Protein AF-A0A354DKS7-F1 (afdb_monomer_lite)

Structure (mmCIF, N/CA/C/O backbone):
data_AF-A0A354DKS7-F1
#
_entry.id   AF-A0A354DKS7-F1
#
loop_
_atom_site.group_PDB
_atom_site.id
_atom_site.type_symbol
_atom_site.label_atom_id
_atom_site.label_alt_id
_atom_site.label_comp_id
_atom_site.label_asym_id
_atom_site.label_entity_id
_atom_site.label_seq_id
_atom_site.pdbx_PDB_ins_code
_atom_site.Cartn_x
_atom_site.Cartn_y
_atom_site.Cartn_z
_atom_site.occupancy
_atom_site.B_iso_or_equiv
_atom_site.auth_seq_id
_atom_site.auth_comp_id
_atom_site.auth_asym_id
_atom_site.auth_atom_id
_atom_site.pdbx_PDB_model_num
ATOM 1 N N . MET A 1 1 ? -10.003 -13.876 -11.277 1.00 50.12 1 MET A N 1
ATOM 2 C CA . MET A 1 1 ? -10.802 -13.529 -10.072 1.00 50.12 1 MET A CA 1
ATOM 3 C C . MET A 1 1 ? -9.985 -13.676 -8.770 1.00 50.12 1 MET A C 1
ATOM 5 O O . MET A 1 1 ? -10.404 -14.379 -7.867 1.00 50.12 1 MET A O 1
ATOM 9 N N . ARG A 1 2 ? -8.806 -13.035 -8.643 1.00 60.69 2 ARG A N 1
ATOM 10 C CA . ARG A 1 2 ? -7.976 -13.090 -7.407 1.00 60.69 2 ARG A CA 1
ATOM 11 C C . ARG A 1 2 ? -7.783 -11.722 -6.731 1.00 60.69 2 ARG A C 1
ATOM 13 O O . ARG A 1 2 ? -7.734 -11.655 -5.511 1.00 60.69 2 ARG A O 1
ATOM 20 N N . ILE A 1 3 ? -7.773 -10.630 -7.501 1.00 63.53 3 ILE A N 1
ATOM 21 C CA . ILE A 1 3 ? -7.583 -9.256 -6.991 1.00 63.53 3 ILE A CA 1
ATOM 22 C C . ILE A 1 3 ? -8.763 -8.778 -6.125 1.00 63.53 3 ILE A C 1
ATOM 24 O O . ILE A 1 3 ? -8.548 -8.164 -5.088 1.00 63.53 3 ILE A O 1
ATOM 28 N N . ARG A 1 4 ? -10.007 -9.124 -6.489 1.00 61.16 4 ARG A N 1
ATOM 29 C CA . ARG A 1 4 ? -11.207 -8.763 -5.706 1.00 61.16 4 ARG A CA 1
ATOM 30 C C . ARG A 1 4 ? -11.205 -9.342 -4.284 1.00 61.16 4 ARG A C 1
ATOM 32 O O . ARG A 1 4 ? -11.625 -8.660 -3.360 1.00 61.16 4 ARG A O 1
ATOM 39 N N . LEU A 1 5 ? -10.717 -10.574 -4.113 1.00 61.22 5 LEU A N 1
ATOM 40 C CA . LEU A 1 5 ? -10.635 -11.223 -2.799 1.00 61.22 5 LEU A CA 1
ATOM 41 C C . LEU A 1 5 ? -9.554 -10.574 -1.925 1.00 61.22 5 LEU A C 1
ATOM 43 O O . LEU A 1 5 ? -9.803 -10.293 -0.758 1.00 61.22 5 LEU A O 1
ATOM 47 N N . LYS A 1 6 ? -8.398 -10.255 -2.523 1.00 68.62 6 LYS A N 1
ATOM 48 C CA . LYS A 1 6 ? -7.308 -9.525 -1.860 1.00 68.62 6 LYS A CA 1
ATOM 49 C C . LYS A 1 6 ? -7.743 -8.132 -1.394 1.00 68.62 6 LYS A C 1
ATOM 51 O O . LYS A 1 6 ? -7.468 -7.745 -0.268 1.00 68.62 6 LYS A O 1
ATOM 56 N N . ALA A 1 7 ? -8.483 -7.396 -2.226 1.00 69.56 7 ALA A N 1
ATOM 57 C CA . ALA A 1 7 ? -8.988 -6.075 -1.856 1.00 69.56 7 ALA A CA 1
ATOM 58 C C . ALA A 1 7 ? -9.952 -6.125 -0.656 1.00 69.56 7 ALA A C 1
ATOM 60 O O . ALA A 1 7 ? -9.875 -5.267 0.215 1.00 69.56 7 ALA A O 1
ATOM 61 N N . ASN A 1 8 ? -10.824 -7.136 -0.579 1.00 73.62 8 ASN A N 1
ATOM 62 C CA . ASN A 1 8 ? -11.762 -7.268 0.539 1.00 73.62 8 ASN A CA 1
ATOM 63 C C . ASN A 1 8 ? -11.047 -7.606 1.863 1.00 73.62 8 ASN A C 1
ATOM 65 O O . ASN A 1 8 ? -11.383 -7.040 2.898 1.00 73.62 8 ASN A O 1
ATOM 69 N N . ASP A 1 9 ? -10.021 -8.465 1.819 1.00 77.50 9 ASP A N 1
ATOM 70 C CA . ASP A 1 9 ? -9.156 -8.763 2.973 1.00 77.50 9 ASP A CA 1
ATOM 71 C C . ASP A 1 9 ? -8.420 -7.509 3.477 1.00 77.50 9 ASP A C 1
ATOM 73 O O . ASP A 1 9 ? -8.404 -7.231 4.674 1.00 77.50 9 ASP A O 1
ATOM 77 N N . LEU A 1 10 ? -7.880 -6.693 2.564 1.00 78.00 10 LEU A N 1
ATOM 78 C CA . LEU A 1 10 ? -7.212 -5.435 2.914 1.00 78.00 10 LEU A CA 1
ATOM 79 C C . LEU A 1 10 ? -8.158 -4.433 3.584 1.00 78.00 10 LEU A C 1
ATOM 81 O O . LEU A 1 10 ? -7.765 -3.748 4.526 1.00 78.00 10 LEU A O 1
ATOM 85 N N . MET A 1 11 ? -9.413 -4.359 3.141 1.00 77.88 11 MET A N 1
ATOM 86 C CA . MET A 1 11 ? -10.388 -3.425 3.711 1.00 77.88 11 MET A CA 1
ATOM 87 C C . MET A 1 11 ? -10.706 -3.716 5.184 1.00 77.88 11 MET A C 1
ATOM 89 O O . MET A 1 11 ? -10.997 -2.772 5.918 1.00 77.88 11 MET A O 1
ATOM 93 N N . GLN A 1 12 ? -10.592 -4.974 5.626 1.00 80.31 12 GLN A N 1
ATOM 94 C CA . GLN A 1 12 ? -10.833 -5.383 7.018 1.00 80.31 12 GLN A CA 1
ATOM 95 C C . GLN A 1 12 ? -9.646 -5.128 7.958 1.00 80.31 12 GLN A C 1
ATOM 97 O O . GLN A 1 12 ? -9.795 -5.228 9.175 1.00 80.31 12 GLN A O 1
ATOM 102 N N . LYS A 1 13 ? -8.463 -4.815 7.421 1.00 78.94 13 LYS A N 1
ATOM 103 C CA . LYS A 1 13 ? -7.245 -4.620 8.217 1.00 78.94 13 LYS A CA 1
ATOM 104 C C . LYS A 1 13 ? -7.083 -3.161 8.603 1.00 78.94 13 LYS A C 1
ATOM 106 O O . LYS A 1 13 ? -7.359 -2.276 7.802 1.00 78.94 13 LYS A O 1
ATOM 111 N N . GLU A 1 14 ? -6.595 -2.907 9.810 1.00 76.38 14 GLU A N 1
ATOM 112 C CA . GLU A 1 14 ? -6.407 -1.554 10.341 1.00 76.38 14 GLU A CA 1
ATOM 113 C C . GLU A 1 14 ? -4.933 -1.229 10.590 1.00 76.38 14 GLU A C 1
ATOM 115 O O . GLU A 1 14 ? -4.092 -2.117 10.771 1.00 76.38 14 GLU A O 1
ATOM 120 N N . GLY A 1 15 ? -4.631 0.071 10.595 1.00 74.12 15 GLY A N 1
ATOM 121 C CA . GLY A 1 15 ? -3.313 0.604 10.931 1.00 74.12 15 GLY A CA 1
ATOM 122 C C . GLY A 1 15 ? -2.176 0.010 10.096 1.00 74.12 15 GLY A C 1
ATOM 123 O O . GLY A 1 15 ? -2.253 -0.097 8.872 1.00 74.12 15 GLY A O 1
ATOM 124 N N . SER A 1 16 ? -1.093 -0.372 10.771 1.00 79.81 16 SER A N 1
ATOM 125 C CA . SER A 1 16 ? 0.115 -0.902 10.140 1.00 79.81 16 SER A CA 1
ATOM 126 C C . SER A 1 16 ? -0.120 -2.249 9.450 1.00 79.81 16 SER A C 1
ATOM 128 O O . SER A 1 16 ? 0.400 -2.443 8.357 1.00 79.81 16 SER A O 1
ATOM 130 N N . HIS A 1 17 ? -0.945 -3.153 9.989 1.00 86.12 17 HIS A N 1
ATOM 131 C CA . HIS A 1 17 ? -1.193 -4.461 9.358 1.00 86.12 17 HIS A CA 1
ATOM 132 C C . HIS A 1 17 ? -1.762 -4.342 7.940 1.00 86.12 17 HIS A C 1
ATOM 134 O O . HIS A 1 17 ? -1.347 -5.076 7.045 1.00 86.12 17 HIS A O 1
ATOM 140 N N . TYR A 1 18 ? -2.653 -3.375 7.714 1.00 90.50 18 TYR A N 1
ATOM 141 C CA . TYR A 1 18 ? -3.169 -3.092 6.378 1.00 90.50 18 TYR A CA 1
ATOM 142 C C . TYR A 1 18 ? -2.059 -2.667 5.409 1.00 90.50 18 TYR A C 1
ATOM 144 O O . TYR A 1 18 ? -1.990 -3.195 4.304 1.00 90.50 18 TYR A O 1
ATOM 152 N N . ILE A 1 19 ? -1.159 -1.771 5.826 1.00 90.00 19 ILE A N 1
ATOM 153 C CA . ILE A 1 19 ? -0.057 -1.289 4.980 1.00 90.00 19 ILE A CA 1
ATOM 154 C C . ILE A 1 19 ? 0.888 -2.445 4.637 1.00 90.00 19 ILE A C 1
ATOM 156 O O . ILE A 1 19 ? 1.275 -2.617 3.485 1.00 90.00 19 ILE A O 1
ATOM 160 N N . TRP A 1 20 ? 1.229 -3.281 5.616 1.00 90.94 20 TRP A N 1
ATOM 161 C CA . TRP A 1 20 ? 2.075 -4.453 5.389 1.00 90.94 20 TRP A CA 1
ATOM 162 C C . TRP A 1 20 ? 1.474 -5.397 4.347 1.00 90.94 20 TRP A C 1
ATOM 164 O O . TRP A 1 20 ? 2.153 -5.794 3.395 1.00 90.94 20 TRP A O 1
ATOM 174 N N . ASP A 1 21 ? 0.189 -5.715 4.485 1.00 91.06 21 ASP A N 1
ATOM 175 C CA . ASP A 1 21 ? -0.488 -6.597 3.544 1.00 91.06 21 ASP A CA 1
ATOM 176 C C . ASP A 1 21 ? -0.755 -5.942 2.188 1.00 91.06 21 ASP A C 1
ATOM 178 O O . ASP A 1 21 ? -0.730 -6.640 1.178 1.00 91.06 21 ASP A O 1
ATOM 182 N N . LEU A 1 22 ? -0.936 -4.621 2.122 1.00 91.00 22 LEU A N 1
ATOM 183 C CA . LEU A 1 22 ? -1.102 -3.887 0.868 1.00 91.00 22 LEU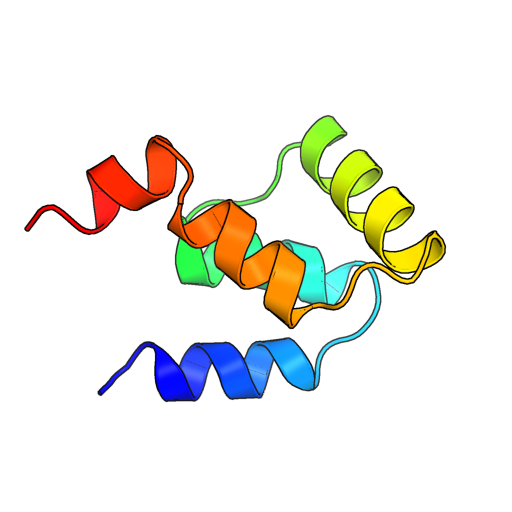 A CA 1
ATOM 184 C C . LEU A 1 22 ? 0.104 -4.117 -0.052 1.00 91.00 22 LEU A C 1
ATOM 186 O O . LEU A 1 22 ? -0.050 -4.560 -1.191 1.00 91.00 22 LEU A O 1
ATOM 190 N N . TYR A 1 23 ? 1.312 -3.893 0.465 1.00 92.75 23 TYR A N 1
ATOM 191 C CA . TYR A 1 23 ? 2.549 -4.086 -0.294 1.00 92.75 23 TYR A CA 1
ATOM 192 C C . TYR A 1 23 ? 2.809 -5.570 -0.555 1.00 92.75 23 TYR A C 1
ATOM 194 O O . TYR A 1 23 ? 3.128 -5.956 -1.683 1.00 92.75 23 TYR A O 1
ATOM 202 N N . ARG A 1 24 ? 2.591 -6.432 0.446 1.00 91.50 24 ARG A N 1
ATOM 203 C CA . ARG A 1 24 ? 2.817 -7.875 0.298 1.00 91.50 24 ARG A CA 1
ATOM 204 C C . ARG A 1 24 ? 1.911 -8.485 -0.764 1.00 91.50 24 ARG A C 1
ATOM 206 O O . ARG A 1 24 ? 2.370 -9.287 -1.570 1.00 91.50 24 ARG A O 1
ATOM 213 N N . GLN A 1 25 ? 0.629 -8.132 -0.767 1.00 88.94 25 GLN A N 1
ATOM 214 C CA . GLN A 1 25 ? -0.360 -8.751 -1.644 1.00 88.94 25 GLN A CA 1
ATOM 215 C C . GLN A 1 25 ? -0.372 -8.160 -3.054 1.00 88.94 25 GLN A C 1
ATOM 217 O O . GLN A 1 25 ? -0.684 -8.910 -3.988 1.00 88.94 25 GLN A O 1
ATOM 222 N N . LEU A 1 26 ? -0.087 -6.859 -3.204 1.00 88.81 26 LEU A N 1
ATOM 223 C CA . LEU A 1 26 ? -0.140 -6.167 -4.496 1.00 88.81 26 LEU A CA 1
ATOM 224 C C . LEU A 1 26 ? 1.219 -6.057 -5.188 1.00 88.81 26 LEU A C 1
ATOM 226 O O . LEU A 1 26 ? 1.249 -6.070 -6.415 1.00 88.81 26 LEU A O 1
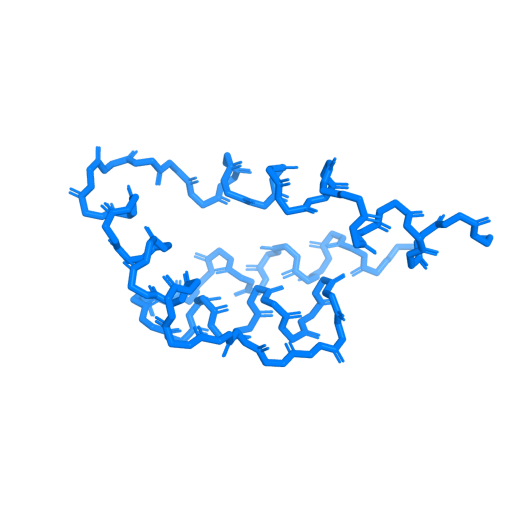ATOM 230 N N . LEU A 1 27 ? 2.313 -5.964 -4.429 1.00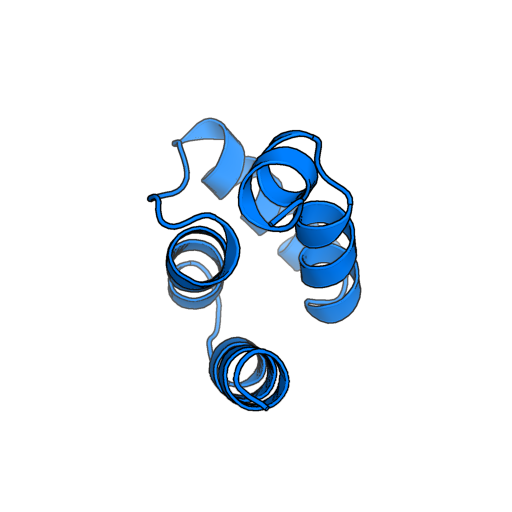 90.31 27 LEU A N 1
ATOM 231 C CA . LEU A 1 27 ? 3.668 -5.777 -4.959 1.00 90.31 27 LEU A CA 1
ATOM 232 C C . LEU A 1 27 ? 4.604 -6.966 -4.686 1.00 90.31 27 LEU A C 1
ATOM 234 O O . LEU A 1 27 ? 5.777 -6.905 -5.042 1.00 90.31 27 LEU A O 1
ATOM 238 N N . ASN A 1 28 ? 4.116 -8.039 -4.049 1.00 89.88 28 ASN A N 1
ATOM 239 C CA . ASN A 1 28 ? 4.903 -9.221 -3.665 1.00 89.88 28 ASN A CA 1
ATOM 240 C C . ASN A 1 28 ? 6.165 -8.894 -2.839 1.00 89.88 28 ASN A C 1
ATOM 242 O O . ASN A 1 28 ? 7.152 -9.625 -2.887 1.00 89.88 28 ASN A O 1
ATOM 246 N N . ARG A 1 29 ? 6.139 -7.805 -2.060 1.00 92.06 29 ARG A N 1
ATOM 247 C CA . ARG A 1 29 ? 7.247 -7.386 -1.187 1.00 92.06 29 ARG A CA 1
ATOM 248 C C . ARG A 1 29 ? 6.745 -6.687 0.070 1.00 92.06 29 ARG A C 1
ATOM 250 O O . ARG A 1 29 ? 5.588 -6.300 0.150 1.00 92.06 29 ARG A O 1
ATOM 257 N N . LEU A 1 30 ? 7.633 -6.480 1.031 1.00 92.56 30 LEU A N 1
ATOM 258 C CA . LEU A 1 30 ? 7.341 -5.685 2.223 1.00 92.56 30 LEU A CA 1
ATOM 259 C C . LEU A 1 30 ? 7.527 -4.182 1.941 1.00 92.56 30 LEU A C 1
ATOM 261 O O . LEU A 1 30 ? 8.327 -3.829 1.061 1.00 92.56 30 LEU A O 1
ATOM 265 N N . PRO A 1 31 ? 6.800 -3.297 2.652 1.00 92.00 31 PRO A N 1
ATOM 266 C CA . PRO A 1 31 ? 7.045 -1.864 2.568 1.00 92.00 31 PRO A CA 1
ATOM 267 C C . PRO A 1 31 ? 8.403 -1.523 3.191 1.00 92.00 31 PRO A C 1
ATOM 269 O O . PRO A 1 31 ? 8.811 -2.114 4.193 1.00 92.00 31 PRO A O 1
ATOM 272 N N . GLN A 1 32 ? 9.093 -0.545 2.614 1.00 94.19 32 GLN A N 1
ATOM 273 C CA . GLN A 1 32 ? 10.234 0.102 3.257 1.00 94.19 32 GLN A CA 1
ATOM 274 C C . GLN A 1 32 ? 9.749 1.028 4.382 1.00 94.19 32 GLN A C 1
ATOM 276 O O . GLN A 1 32 ? 8.560 1.349 4.483 1.00 94.19 32 GLN A O 1
ATOM 281 N N . LYS A 1 33 ? 10.665 1.465 5.251 1.00 91.44 33 LYS A N 1
ATOM 282 C CA . LYS A 1 33 ? 10.320 2.279 6.425 1.00 91.44 33 LYS A CA 1
ATOM 283 C C . LYS A 1 33 ? 9.635 3.588 6.021 1.00 91.44 33 LYS A C 1
ATOM 285 O O . LYS A 1 33 ? 8.636 3.972 6.623 1.00 91.44 33 LYS A O 1
ATOM 290 N N . GLU A 1 34 ? 10.141 4.236 4.982 1.00 91.94 34 GLU A N 1
ATOM 291 C CA . GLU A 1 34 ? 9.635 5.497 4.440 1.00 91.94 34 GLU A CA 1
ATOM 292 C C . GLU A 1 34 ? 8.229 5.318 3.857 1.00 91.94 34 GLU A C 1
ATOM 294 O O . GLU A 1 34 ? 7.338 6.127 4.109 1.00 91.94 34 GLU A O 1
ATOM 299 N N . GLU A 1 35 ? 8.004 4.215 3.141 1.00 91.12 35 GLU A N 1
ATOM 300 C CA . GLU A 1 35 ? 6.713 3.860 2.545 1.00 91.12 35 GLU A CA 1
ATOM 301 C C . GLU A 1 35 ? 5.652 3.566 3.607 1.00 91.12 35 GLU A C 1
ATOM 303 O O . GLU A 1 35 ? 4.491 3.960 3.464 1.00 91.12 35 GLU A O 1
ATOM 308 N N . LEU A 1 36 ? 6.057 2.910 4.697 1.00 90.44 36 LEU A N 1
ATOM 309 C CA . LEU A 1 36 ? 5.189 2.637 5.834 1.00 90.44 36 LEU A CA 1
ATOM 310 C C . LEU A 1 36 ? 4.768 3.932 6.534 1.00 90.44 36 LEU A C 1
ATOM 312 O O . LEU A 1 36 ? 3.576 4.148 6.744 1.00 90.44 36 LEU A O 1
ATOM 316 N N . ILE A 1 37 ? 5.730 4.810 6.834 1.00 91.12 37 ILE A N 1
ATOM 317 C CA . ILE A 1 37 ? 5.464 6.116 7.453 1.00 91.12 37 ILE A CA 1
ATOM 318 C C . ILE A 1 37 ? 4.548 6.949 6.554 1.00 91.12 37 ILE A C 1
ATOM 320 O O . ILE A 1 37 ? 3.535 7.468 7.019 1.00 91.12 37 ILE A O 1
ATOM 324 N N . HIS A 1 38 ? 4.858 7.038 5.260 1.00 91.31 38 HIS A N 1
ATOM 325 C CA . HIS A 1 38 ? 4.061 7.799 4.304 1.00 91.31 38 HIS A CA 1
ATOM 326 C C . HIS A 1 38 ? 2.618 7.285 4.217 1.00 91.31 38 HIS A C 1
ATOM 328 O O . HIS A 1 38 ? 1.670 8.064 4.326 1.00 91.31 38 HIS A O 1
ATOM 334 N N . SER A 1 39 ? 2.440 5.967 4.090 1.00 90.19 39 SER A N 1
ATOM 335 C CA . SER A 1 39 ? 1.111 5.348 4.002 1.00 90.19 39 SER A CA 1
ATOM 336 C C . SER A 1 39 ? 0.308 5.550 5.292 1.00 90.19 39 SER A C 1
ATOM 338 O O . SER A 1 39 ? -0.907 5.743 5.243 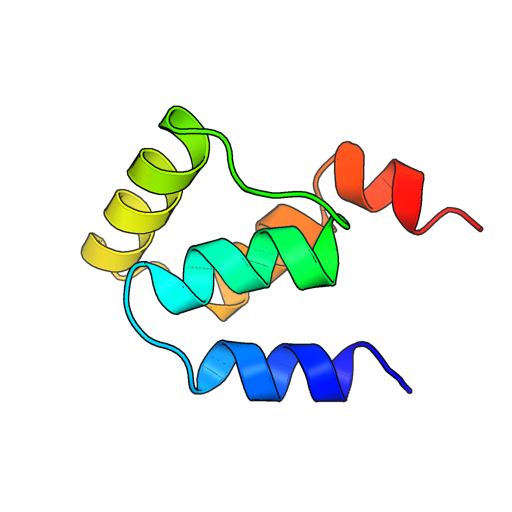1.00 90.19 39 SER A O 1
ATOM 340 N N . GLN A 1 40 ? 0.975 5.558 6.450 1.00 90.38 40 GLN A N 1
ATOM 341 C CA . GLN A 1 40 ? 0.337 5.804 7.742 1.00 90.38 40 GLN A CA 1
ATOM 342 C C . GLN A 1 40 ? -0.085 7.269 7.912 1.00 90.38 40 GLN A C 1
ATOM 344 O O . GLN A 1 40 ? -1.185 7.532 8.400 1.00 90.38 40 GLN A O 1
ATOM 349 N N . ILE A 1 41 ? 0.731 8.217 7.439 1.00 91.94 41 ILE A N 1
ATOM 350 C CA . ILE A 1 41 ? 0.370 9.641 7.388 1.00 91.94 41 ILE A CA 1
ATOM 351 C C . ILE A 1 41 ? -0.867 9.839 6.508 1.00 91.94 41 ILE A C 1
ATOM 353 O O . ILE A 1 41 ? -1.826 10.472 6.942 1.00 91.94 41 ILE A O 1
ATOM 357 N N . GLN A 1 42 ? -0.895 9.249 5.315 1.00 91.62 42 GLN A N 1
ATOM 358 C CA . GLN A 1 42 ? -2.049 9.346 4.420 1.00 91.62 42 GLN A CA 1
ATOM 359 C C . GLN A 1 42 ? -3.343 8.827 5.070 1.00 91.62 42 GLN A C 1
ATOM 361 O O . GLN A 1 42 ? -4.375 9.492 4.983 1.00 91.62 42 GLN A O 1
ATOM 366 N N . LEU A 1 43 ? -3.291 7.690 5.777 1.00 88.94 43 LEU A N 1
ATOM 367 C CA . LEU A 1 43 ? -4.447 7.181 6.529 1.00 88.94 43 LEU A CA 1
ATOM 368 C C . LEU A 1 43 ? -4.886 8.163 7.622 1.00 88.94 43 LEU A C 1
ATOM 370 O O . LEU A 1 43 ? -6.077 8.429 7.761 1.00 88.94 43 LEU A O 1
ATOM 374 N N . SER A 1 44 ? -3.936 8.745 8.363 1.00 88.69 44 SER A N 1
ATOM 375 C CA . SER A 1 44 ? -4.239 9.741 9.404 1.00 88.69 44 SER A CA 1
ATOM 376 C C . SER A 1 44 ? -4.859 11.031 8.851 1.00 88.69 44 SER A C 1
ATOM 378 O O . SER A 1 44 ? -5.608 11.704 9.550 1.00 88.69 44 SER A O 1
ATOM 380 N N . GLN A 1 45 ? -4.593 11.347 7.582 1.00 91.94 45 GLN A N 1
ATOM 381 C CA . GLN A 1 45 ? -5.171 12.482 6.860 1.00 91.94 45 GLN A CA 1
ATOM 382 C C . GLN A 1 45 ? -6.542 12.167 6.235 1.00 91.94 45 GLN A C 1
AT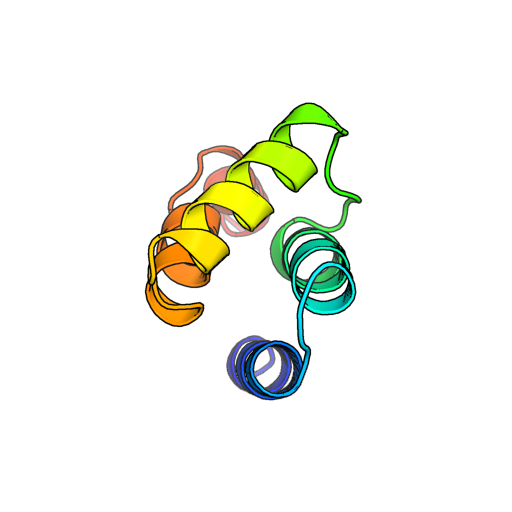OM 384 O O . GLN A 1 45 ? -7.117 13.019 5.562 1.00 91.94 45 GLN A O 1
ATOM 389 N N . GLY A 1 46 ? -7.075 10.957 6.433 1.00 89.88 46 GLY A N 1
ATOM 390 C CA . GLY A 1 46 ? -8.371 10.545 5.890 1.00 89.88 46 GLY A CA 1
ATOM 391 C C . GLY A 1 46 ? -8.333 10.097 4.427 1.00 89.88 46 GLY A C 1
ATOM 392 O O . GLY A 1 46 ? -9.391 9.931 3.817 1.00 89.88 46 GLY A O 1
ATOM 393 N N . ILE A 1 47 ? -7.147 9.864 3.847 1.00 91.38 47 ILE A N 1
ATOM 394 C CA . ILE A 1 47 ? -7.045 9.225 2.530 1.00 91.38 47 ILE A CA 1
ATOM 395 C C . ILE A 1 47 ? -7.634 7.816 2.642 1.00 91.38 47 ILE A C 1
ATOM 397 O O . ILE A 1 47 ? -7.224 7.010 3.478 1.00 91.38 47 ILE A O 1
ATOM 401 N N . SER A 1 48 ? -8.600 7.505 1.778 1.00 90.69 48 SER A N 1
ATOM 402 C CA . SER A 1 48 ? -9.255 6.199 1.805 1.00 90.69 48 SER A CA 1
ATOM 403 C C . SER A 1 48 ? -8.299 5.068 1.404 1.00 90.69 48 SER A C 1
ATOM 405 O O . SER A 1 48 ? -7.448 5.224 0.525 1.00 90.69 48 SER A O 1
ATOM 407 N N . LYS A 1 49 ? -8.502 3.877 1.983 1.00 90.06 49 LYS A N 1
ATOM 408 C CA . LYS A 1 49 ? -7.778 2.654 1.590 1.00 90.06 49 LYS A CA 1
ATOM 409 C C . LYS A 1 49 ? -7.923 2.364 0.090 1.00 90.06 49 LYS A C 1
ATOM 411 O O . LYS A 1 49 ? -6.971 1.946 -0.555 1.00 90.06 49 LYS A O 1
ATOM 416 N N . ILE A 1 50 ? -9.093 2.655 -0.488 1.00 89.56 50 ILE A N 1
ATOM 417 C CA . ILE A 1 50 ? -9.346 2.504 -1.929 1.00 89.56 50 ILE A CA 1
ATOM 418 C C . ILE A 1 50 ? -8.409 3.402 -2.744 1.00 89.56 50 ILE A C 1
ATOM 420 O O . ILE A 1 50 ? -7.797 2.922 -3.697 1.00 89.56 50 ILE A O 1
ATOM 424 N N . ALA A 1 51 ? -8.252 4.669 -2.353 1.00 90.38 51 ALA A N 1
ATOM 425 C CA . ALA A 1 51 ? -7.350 5.596 -3.032 1.00 90.38 51 ALA A CA 1
ATOM 426 C C . ALA A 1 51 ? -5.884 5.134 -2.948 1.00 90.38 51 ALA A C 1
ATOM 428 O O . ALA A 1 51 ? -5.163 5.194 -3.941 1.00 90.38 51 ALA A O 1
ATOM 429 N N . GLN A 1 52 ? -5.451 4.597 -1.803 1.00 91.00 52 GLN A N 1
ATOM 430 C CA . GLN A 1 52 ? -4.106 4.026 -1.666 1.00 91.00 52 GLN A CA 1
ATOM 431 C C . GLN A 1 52 ? -3.902 2.766 -2.512 1.00 91.00 52 GLN A C 1
ATOM 433 O O . GLN A 1 52 ? -2.871 2.628 -3.167 1.00 91.00 52 GLN A O 1
ATOM 438 N N . ILE A 1 53 ? -4.886 1.862 -2.540 1.00 90.00 53 ILE A N 1
ATOM 439 C CA . ILE A 1 53 ? -4.860 0.675 -3.404 1.00 90.00 53 ILE A CA 1
ATOM 440 C C . ILE A 1 53 ? -4.733 1.098 -4.870 1.00 90.00 53 ILE A C 1
ATOM 442 O O . ILE A 1 53 ? -3.901 0.549 -5.589 1.00 90.00 53 ILE A O 1
ATOM 446 N N . GLN A 1 54 ? -5.513 2.090 -5.309 1.00 89.75 54 GLN A N 1
ATOM 447 C CA . GLN A 1 54 ? -5.421 2.630 -6.666 1.00 89.75 54 GLN A CA 1
ATOM 448 C C . GLN A 1 54 ? -4.035 3.214 -6.945 1.00 89.75 54 GLN A C 1
ATOM 450 O O . GLN A 1 54 ? -3.433 2.848 -7.950 1.00 89.75 54 GLN A O 1
ATOM 455 N N . ALA A 1 55 ? -3.496 4.031 -6.036 1.00 90.31 55 ALA A N 1
ATOM 456 C CA . ALA A 1 55 ? -2.165 4.615 -6.179 1.00 90.31 55 ALA A CA 1
ATOM 457 C C . ALA A 1 55 ? -1.071 3.542 -6.337 1.00 90.31 55 ALA A C 1
ATOM 459 O O . ALA A 1 55 ? -0.231 3.642 -7.234 1.00 90.31 55 ALA A O 1
ATOM 460 N N . ILE A 1 56 ? -1.120 2.474 -5.528 1.00 90.50 56 ILE A N 1
ATOM 461 C CA . ILE A 1 56 ? -0.194 1.336 -5.638 1.00 90.50 56 ILE A CA 1
ATOM 462 C C . ILE A 1 56 ? -0.360 0.630 -6.983 1.00 90.50 56 ILE A C 1
ATOM 464 O O . ILE A 1 56 ? 0.638 0.361 -7.644 1.00 90.50 56 ILE A O 1
ATOM 468 N N . LEU A 1 57 ? -1.590 0.346 -7.413 1.00 88.50 57 LEU A N 1
ATOM 469 C CA . LEU A 1 57 ? -1.852 -0.337 -8.685 1.00 88.50 57 LEU A CA 1
ATOM 470 C C . LEU A 1 57 ? -1.413 0.481 -9.908 1.00 88.50 57 LEU A C 1
ATOM 472 O O . LEU A 1 57 ? -1.051 -0.106 -10.923 1.00 88.50 57 LEU A O 1
ATOM 476 N N . THR A 1 58 ? -1.405 1.812 -9.806 1.00 87.88 58 THR A N 1
ATOM 477 C CA . THR A 1 58 ? -0.897 2.717 -10.851 1.00 87.88 58 THR A CA 1
ATOM 478 C C . THR A 1 58 ? 0.607 2.979 -10.768 1.00 87.88 58 THR A C 1
ATOM 480 O O . THR A 1 58 ? 1.155 3.672 -11.623 1.00 87.88 58 THR A O 1
ATOM 483 N N . SER A 1 59 ? 1.291 2.462 -9.745 1.00 87.94 59 SER A N 1
ATOM 484 C CA . SER A 1 59 ? 2.731 2.665 -9.585 1.00 87.94 59 SER A CA 1
ATOM 485 C C . SER A 1 59 ? 3.534 1.937 -10.674 1.00 87.94 59 SER A C 1
ATOM 487 O O . SER A 1 59 ? 3.108 0.876 -11.147 1.00 87.94 59 SER A O 1
ATOM 489 N N . PRO A 1 60 ? 4.733 2.431 -11.039 1.00 86.81 60 PRO A N 1
ATOM 490 C CA . PRO A 1 60 ? 5.612 1.738 -11.980 1.00 86.81 60 PRO A CA 1
ATOM 491 C C . PRO A 1 60 ? 5.929 0.297 -11.555 1.00 86.81 60 PRO A C 1
ATOM 493 O O . PRO A 1 60 ? 6.034 -0.590 -12.401 1.00 86.81 60 PRO A O 1
ATOM 496 N N . GLN A 1 61 ? 6.036 0.038 -10.245 1.00 85.31 61 GLN A N 1
ATOM 497 C CA . GLN A 1 61 ? 6.287 -1.308 -9.727 1.00 85.31 61 GLN A CA 1
ATOM 498 C C . GLN A 1 61 ? 5.110 -2.253 -9.991 1.00 85.31 61 GLN A C 1
ATOM 500 O O . GLN A 1 61 ? 5.321 -3.387 -10.417 1.00 85.31 61 GLN A O 1
ATOM 505 N N . ALA A 1 62 ? 3.874 -1.799 -9.768 1.00 87.00 62 ALA A N 1
ATOM 506 C CA . ALA A 1 62 ? 2.696 -2.596 -10.097 1.00 87.00 62 ALA A CA 1
ATOM 507 C C . ALA A 1 62 ? 2.572 -2.800 -11.611 1.00 87.00 62 ALA A C 1
ATOM 509 O O . ALA A 1 62 ? 2.322 -3.919 -12.052 1.00 87.00 62 ALA A O 1
ATOM 510 N N . ALA A 1 63 ? 2.820 -1.758 -12.410 1.00 86.12 63 ALA A N 1
ATOM 511 C CA . ALA A 1 63 ? 2.805 -1.870 -13.864 1.00 86.12 63 ALA A CA 1
ATOM 512 C C . ALA A 1 63 ? 3.774 -2.953 -14.358 1.00 86.12 63 ALA A C 1
ATOM 514 O O . ALA A 1 63 ? 3.404 -3.732 -15.228 1.00 86.12 63 ALA A O 1
ATOM 515 N N . TYR A 1 64 ? 4.981 -3.045 -13.796 1.00 87.25 64 TYR A N 1
ATOM 516 C CA . TYR A 1 64 ? 5.933 -4.109 -14.130 1.00 87.25 64 TYR A CA 1
ATOM 517 C C . TYR A 1 64 ? 5.409 -5.509 -13.760 1.00 87.25 64 TYR A C 1
ATOM 519 O O . TYR A 1 64 ? 5.543 -6.445 -14.541 1.00 87.25 64 TYR A O 1
ATOM 527 N N . LEU A 1 65 ? 4.774 -5.654 -12.593 1.00 85.81 65 LEU A N 1
ATOM 528 C CA . LEU A 1 65 ? 4.275 -6.943 -12.095 1.00 85.81 65 LEU A CA 1
ATOM 529 C C . LEU A 1 65 ? 3.039 -7.473 -12.834 1.00 85.81 65 LEU A C 1
ATOM 531 O O . LEU A 1 65 ? 2.842 -8.684 -12.881 1.00 85.81 65 LEU A O 1
ATOM 535 N N . TYR A 1 66 ? 2.191 -6.589 -13.364 1.00 82.38 66 TYR A N 1
ATOM 536 C CA . TYR A 1 66 ? 0.916 -6.953 -13.998 1.00 82.38 66 TYR A CA 1
ATOM 537 C C . TYR A 1 66 ? 0.926 -6.845 -15.532 1.00 82.38 66 TYR A C 1
ATOM 539 O O . TYR A 1 66 ? -0.115 -7.027 -16.153 1.00 82.38 66 TYR A O 1
ATOM 547 N N . GLN A 1 67 ? 2.078 -6.576 -16.154 1.00 74.25 67 GLN A N 1
ATOM 548 C CA . GLN A 1 67 ? 2.253 -6.522 -17.615 1.00 74.25 67 GLN A CA 1
ATOM 549 C C . GLN A 1 67 ? 2.364 -7.908 -18.300 1.00 74.25 67 GLN A C 1
ATOM 551 O O . GLN A 1 67 ? 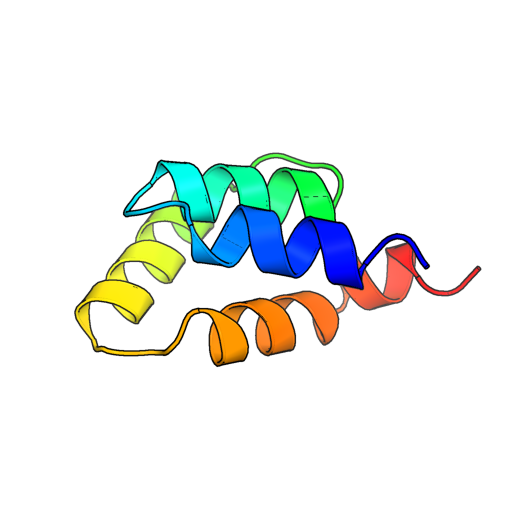2.789 -7.974 -19.450 1.00 74.25 67 GLN A O 1
ATOM 556 N N . THR A 1 68 ? 2.009 -9.010 -17.623 1.00 53.41 68 THR A N 1
ATOM 557 C CA . THR A 1 68 ? 2.057 -10.386 -18.175 1.00 53.41 68 THR A CA 1
ATOM 558 C C . THR A 1 68 ? 0.678 -10.905 -18.556 1.00 53.41 68 THR A C 1
ATOM 560 O O . THR A 1 68 ? -0.236 -10.814 -17.704 1.00 53.41 68 THR A O 1
#

Foldseek 3Di:
DPVVVLLVVLLPDDQQVSQQSLCCVQQVDGDDPVSSVVVNVCVVVVNDPVNVSVVSCPDPSSCVVPVD

pLDDT: mean 84.58, std 10.14, range [50.12, 94.19]

Radius of gyration: 11.4 Å; chains: 1; bounding box: 22×26×29 Å

Sequence (68 aa):
MRIRLKANDLMQKEGSHYIWDLYRQLLNRLPQKEELIHSQIQLSQGISKIAQIQAILTSPQAAYLYQT

Secondary structure (DSSP, 8-state):
--HHHHHHHHHT--HHHHHHHHHHHHHSSPPPHHHHHHHHHHHHTT--HHHHHHHHHTSHHHHHHH--